Protein AF-A0A453ACS2-F1 (afdb_monomer_lite)

Radius of gyration: 28.39 Å; chains: 1; bounding box: 99×60×45 Å

Sequence (142 aa):
VDAKADKEDTKGLVKGKKRKNQLGVEEKERRSSESLLMSQFPVTLKKQLVDDWEFVTQLGKLVKLPRSPTVDGILTKYLEYRVKKDNKISDSCAEVTKGLRCYFDKALPAMLLYKKEQKQYKEEIKGDVSPSTVYGAEHLLR

Secondary structure (DSSP, 8-state):
---------------------SHHHHHHHHHHHHHHHHHHS-HHHHHHHHHHHIIIIIT--PPPSS-SS-HHHHHHHHHHHHHHHHSS--HHHHHHHHHHHHHHHHHIIIIIS-TTHHHHHHHH--SS--GGGT--HHHHT-

Structure (mmCIF, N/CA/C/O backbone):
data_AF-A0A453ACS2-F1
#
_entry.id   AF-A0A453ACS2-F1
#
loop_
_atom_site.group_PDB
_atom_site.id
_atom_site.type_symbol
_atom_site.label_atom_id
_atom_site.label_alt_id
_atom_site.label_comp_id
_atom_site.label_asym_id
_atom_site.label_entity_id
_atom_site.label_seq_id
_atom_site.pdbx_PDB_ins_code
_atom_site.Cartn_x
_atom_site.Cartn_y
_atom_site.Cartn_z
_atom_site.occupancy
_atom_site.B_iso_or_equiv
_atom_site.auth_seq_id
_atom_site.auth_comp_id
_atom_site.auth_asym_id
_atom_site.auth_atom_id
_atom_site.pdbx_PDB_model_num
ATOM 1 N N . VAL A 1 1 ? -82.094 -34.825 -23.923 1.00 38.97 1 VAL A N 1
ATOM 2 C CA . VAL A 1 1 ? -81.529 -35.452 -25.131 1.00 38.97 1 VAL A CA 1
ATOM 3 C C . VAL A 1 1 ? -80.078 -35.037 -25.252 1.00 38.97 1 VAL A C 1
ATOM 5 O O . VAL A 1 1 ? -79.806 -33.851 -25.229 1.00 38.97 1 VAL A O 1
ATOM 8 N N . ASP A 1 2 ? -79.076 -35.887 -25.325 1.00 32.66 2 ASP A N 1
ATOM 9 C CA . ASP A 1 2 ? -78.818 -37.178 -24.698 1.00 32.66 2 ASP A CA 1
ATOM 10 C C . ASP A 1 2 ? -77.285 -37.279 -24.647 1.00 32.66 2 ASP A C 1
ATOM 12 O O . ASP A 1 2 ? -76.591 -36.715 -25.494 1.00 32.66 2 ASP A O 1
ATOM 16 N N . ALA A 1 3 ? -76.766 -37.938 -23.619 1.00 39.19 3 ALA A N 1
ATOM 17 C CA . ALA A 1 3 ? -75.344 -38.119 -23.360 1.00 39.19 3 ALA A CA 1
ATOM 18 C C . ALA A 1 3 ? -74.845 -39.483 -23.880 1.00 39.19 3 ALA A C 1
ATOM 20 O O . ALA A 1 3 ? -75.551 -40.475 -23.712 1.00 39.19 3 ALA A O 1
ATOM 21 N N . LYS A 1 4 ? -73.617 -39.542 -24.432 1.00 38.00 4 LYS A N 1
ATOM 22 C CA . LYS A 1 4 ? -72.656 -40.689 -24.463 1.00 38.00 4 LYS A CA 1
ATOM 23 C C . LYS A 1 4 ? -71.419 -40.285 -25.302 1.00 38.00 4 LYS A C 1
ATOM 25 O O . LYS A 1 4 ? -71.613 -39.755 -26.388 1.00 38.00 4 LYS A O 1
ATOM 30 N N . ALA A 1 5 ? -70.182 -40.259 -24.775 1.00 41.19 5 ALA A N 1
ATOM 31 C CA . ALA A 1 5 ? -69.229 -41.369 -24.493 1.00 41.19 5 ALA A CA 1
ATOM 32 C C . ALA A 1 5 ? -68.690 -42.020 -25.800 1.00 41.19 5 ALA A C 1
ATOM 34 O O . ALA A 1 5 ? -69.493 -42.261 -26.689 1.00 41.19 5 ALA A O 1
ATOM 35 N N . ASP A 1 6 ? -67.408 -42.356 -26.030 1.00 39.53 6 ASP A N 1
ATOM 36 C CA . ASP A 1 6 ? -66.292 -42.724 -25.139 1.00 39.53 6 ASP A CA 1
ATOM 37 C C . ASP A 1 6 ? -64.949 -42.852 -25.941 1.00 39.53 6 ASP A C 1
ATOM 39 O O . ASP A 1 6 ? -64.994 -43.249 -27.101 1.00 39.53 6 ASP A O 1
ATOM 43 N N . LYS A 1 7 ? -63.806 -42.574 -25.270 1.00 42.25 7 LYS A N 1
ATOM 44 C CA . LYS A 1 7 ? -62.424 -43.161 -25.317 1.00 42.25 7 LYS A CA 1
ATOM 45 C C . LYS A 1 7 ? -61.556 -43.278 -26.596 1.00 42.25 7 LYS A C 1
ATOM 47 O O . LYS A 1 7 ? -61.970 -43.856 -27.587 1.00 42.25 7 LYS A O 1
ATOM 52 N N . GLU A 1 8 ? -60.273 -42.864 -26.502 1.00 32.06 8 GLU A N 1
ATOM 53 C CA . GLU A 1 8 ? -59.085 -43.677 -26.078 1.00 32.06 8 GLU A CA 1
ATOM 54 C C . GLU A 1 8 ? -57.791 -42.799 -26.125 1.00 32.06 8 GLU A C 1
ATOM 56 O O . GLU A 1 8 ? -57.507 -42.166 -27.135 1.00 32.06 8 GLU A O 1
ATOM 61 N N . ASP A 1 9 ? -57.197 -42.390 -24.994 1.00 36.06 9 ASP A N 1
ATOM 62 C CA . ASP A 1 9 ? -56.011 -42.931 -24.281 1.00 36.06 9 ASP A CA 1
ATOM 63 C C . ASP A 1 9 ? -54.679 -43.054 -25.066 1.00 36.06 9 ASP A C 1
ATOM 65 O O . ASP A 1 9 ? -54.509 -43.894 -25.940 1.00 36.06 9 ASP A O 1
ATOM 69 N N . THR A 1 10 ? -53.659 -42.285 -24.656 1.00 33.34 10 THR A N 1
ATOM 70 C CA . THR A 1 10 ? -52.275 -42.788 -24.507 1.00 33.34 10 THR A CA 1
ATOM 71 C C . THR A 1 10 ? -51.433 -41.845 -23.639 1.00 33.34 10 THR A C 1
ATOM 73 O O . THR A 1 10 ? -51.127 -40.705 -23.988 1.00 33.34 10 THR A O 1
ATOM 76 N N . LYS A 1 11 ? -51.047 -42.348 -22.463 1.00 38.84 11 LYS A N 1
ATOM 77 C CA . LYS A 1 11 ? -50.098 -41.740 -21.522 1.00 38.84 11 LYS A CA 1
ATOM 78 C C . LYS A 1 11 ? -48.660 -41.862 -22.044 1.00 38.84 11 LYS A C 1
ATOM 80 O O . LYS A 1 11 ? -48.247 -42.941 -22.452 1.00 38.84 11 LYS A O 1
ATOM 85 N N . GLY A 1 12 ? -47.865 -40.800 -21.896 1.00 29.89 12 GLY A N 1
ATOM 86 C CA . GLY A 1 12 ? -46.422 -40.798 -22.166 1.00 29.89 12 GLY A CA 1
ATOM 87 C C . GLY A 1 12 ? -45.660 -39.838 -21.249 1.00 29.89 12 GLY A C 1
ATOM 88 O O . GLY A 1 12 ? -45.402 -38.691 -21.590 1.00 29.89 12 GLY A O 1
ATOM 89 N N . LEU A 1 13 ? -45.324 -40.324 -20.056 1.00 42.31 13 LEU A N 1
ATOM 90 C CA . LEU A 1 13 ? -44.491 -39.712 -19.019 1.00 42.31 13 LEU A CA 1
ATOM 91 C C . LEU A 1 13 ? -43.070 -39.375 -19.522 1.00 42.31 13 LEU A C 1
ATOM 93 O O . LEU A 1 13 ? -42.305 -40.300 -19.779 1.00 42.31 13 LEU A O 1
ATOM 97 N N . VAL A 1 14 ? -42.646 -38.099 -19.533 1.00 37.62 14 VAL A N 1
ATOM 98 C CA . VAL A 1 14 ? -41.207 -37.741 -19.585 1.00 37.62 14 VAL A CA 1
ATOM 99 C C . VAL A 1 14 ? -40.861 -36.544 -18.681 1.00 37.62 14 VAL A C 1
ATOM 101 O O . VAL A 1 14 ? -40.840 -35.386 -19.078 1.00 37.62 14 VAL A O 1
ATOM 104 N N . LYS A 1 15 ? -40.548 -36.894 -17.429 1.00 37.44 15 LYS A N 1
ATOM 105 C CA . LYS A 1 15 ? -39.322 -36.537 -16.688 1.00 37.44 15 LYS A CA 1
ATOM 106 C C . LYS A 1 15 ? -38.881 -35.059 -16.703 1.00 37.44 15 LYS A C 1
ATOM 108 O O . LYS A 1 15 ? -38.168 -34.596 -17.591 1.00 37.44 15 LYS A O 1
ATOM 113 N N . GLY A 1 16 ? -39.195 -34.371 -15.602 1.00 41.59 16 GLY A N 1
ATOM 114 C CA . GLY A 1 16 ? -38.686 -33.044 -15.257 1.00 41.59 16 GLY A CA 1
ATOM 115 C C . GLY A 1 16 ? -37.162 -32.938 -15.377 1.00 41.59 16 GLY A C 1
ATOM 116 O O . GLY A 1 16 ? -36.399 -33.628 -14.694 1.00 41.59 16 GLY A O 1
ATOM 117 N N . LYS A 1 17 ? -36.718 -32.037 -16.255 1.00 44.22 17 LYS A N 1
ATOM 118 C CA . LYS A 1 17 ? -35.307 -31.734 -16.503 1.00 44.22 17 LYS A CA 1
ATOM 119 C C . LYS A 1 17 ? -34.805 -30.788 -15.408 1.00 44.22 17 LYS A C 1
ATOM 121 O O . LYS A 1 17 ? -34.858 -29.566 -15.513 1.00 44.22 17 LYS A O 1
ATOM 126 N N . LYS A 1 18 ? -34.362 -31.405 -14.314 1.00 44.34 18 LYS A N 1
ATOM 127 C CA . LYS A 1 18 ? -33.676 -30.810 -13.162 1.00 44.34 18 LYS A CA 1
ATOM 128 C C . LYS A 1 18 ? -32.474 -29.981 -13.644 1.00 44.34 18 LYS A C 1
ATOM 130 O O . LYS A 1 18 ? -31.427 -30.538 -13.961 1.00 44.34 18 LYS A O 1
ATOM 135 N N . ARG A 1 19 ? -32.615 -28.651 -13.698 1.00 54.72 19 ARG A N 1
ATOM 136 C CA . ARG A 1 19 ? -31.487 -27.713 -13.820 1.00 54.72 19 ARG A CA 1
ATOM 137 C C . ARG A 1 19 ? -30.706 -27.760 -12.503 1.00 54.72 19 ARG A C 1
ATOM 139 O O . ARG A 1 19 ? -31.076 -27.097 -11.541 1.00 54.72 19 ARG A O 1
ATOM 146 N N . LYS A 1 20 ? -29.673 -28.601 -12.424 1.00 53.81 20 LYS A N 1
ATOM 147 C CA . LYS A 1 20 ? -28.727 -28.624 -11.299 1.00 53.8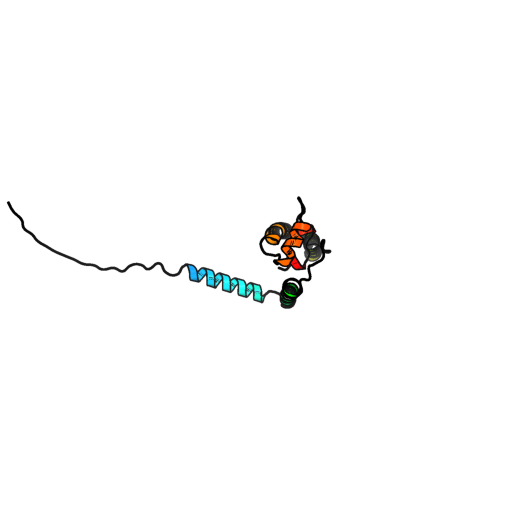1 20 LYS A CA 1
ATOM 148 C C . LYS A 1 20 ? -27.303 -28.623 -11.853 1.00 53.81 20 LYS A C 1
ATOM 150 O O . LYS A 1 20 ? -27.006 -29.409 -12.743 1.00 53.81 20 LYS A O 1
ATOM 155 N N . ASN A 1 21 ? -26.473 -27.755 -11.274 1.00 47.25 21 ASN A N 1
ATOM 156 C CA . ASN A 1 21 ? -25.020 -27.617 -11.441 1.00 47.25 21 ASN A CA 1
ATOM 157 C C . ASN A 1 21 ? -24.495 -26.845 -12.666 1.00 47.25 21 ASN A C 1
ATOM 159 O O . ASN A 1 21 ? -23.794 -27.408 -13.495 1.00 47.25 21 ASN A O 1
ATOM 163 N N . GLN A 1 22 ? -24.704 -25.524 -12.700 1.00 50.44 22 GLN A N 1
ATOM 164 C CA . GLN A 1 22 ? -23.722 -24.612 -13.326 1.00 50.44 22 GLN A CA 1
ATOM 165 C C . GLN A 1 22 ? -22.876 -23.842 -12.290 1.00 50.44 22 GLN A C 1
ATOM 167 O O . GLN A 1 22 ? -21.741 -23.491 -12.576 1.00 50.44 22 GLN A O 1
ATOM 172 N N . LEU A 1 23 ? -23.350 -23.699 -11.045 1.00 49.69 23 LEU A N 1
ATOM 173 C CA . LEU A 1 23 ? -22.639 -22.971 -9.978 1.00 49.69 23 LEU A CA 1
ATOM 174 C C . LEU A 1 23 ? -21.353 -23.661 -9.472 1.00 49.69 23 LEU A C 1
ATOM 176 O O . LEU A 1 23 ? -20.480 -23.004 -8.925 1.00 49.69 23 LEU A O 1
ATOM 180 N N . GLY A 1 24 ? -21.221 -24.981 -9.642 1.00 45.34 24 GLY A N 1
ATOM 181 C CA . GLY A 1 24 ? -20.100 -25.748 -9.073 1.00 45.34 24 GLY A CA 1
ATOM 182 C C . GLY A 1 24 ? -18.836 -25.809 -9.938 1.00 45.34 24 GLY A C 1
ATOM 183 O O . GLY A 1 24 ? -17.794 -26.233 -9.444 1.00 45.34 24 GLY A O 1
ATOM 184 N N . VAL A 1 25 ? -18.916 -25.431 -11.218 1.00 50.88 25 VAL A N 1
ATOM 185 C CA . VAL A 1 25 ? -17.761 -25.464 -12.136 1.00 50.88 25 VAL A CA 1
ATOM 186 C C . VAL A 1 25 ? -16.939 -24.183 -11.990 1.00 50.88 25 VAL A C 1
ATOM 188 O O . VAL A 1 25 ? -15.731 -24.266 -11.783 1.00 50.88 25 VAL A O 1
ATOM 191 N N . GLU A 1 26 ? -17.599 -23.021 -11.956 1.00 51.56 26 GLU A N 1
ATOM 192 C CA . GLU A 1 26 ? -16.931 -21.727 -11.768 1.00 51.56 26 GLU A CA 1
ATOM 193 C C . GLU A 1 26 ? -16.227 -21.620 -10.409 1.00 51.56 26 GLU A C 1
ATOM 195 O O . GLU A 1 26 ? -15.118 -21.102 -10.321 1.00 51.56 26 GLU A O 1
ATOM 200 N N . GLU A 1 27 ? -16.831 -22.139 -9.337 1.00 53.97 27 GLU A N 1
ATOM 201 C CA . GLU A 1 27 ? -16.238 -22.073 -7.997 1.00 53.97 27 GLU A CA 1
ATOM 202 C C . GLU A 1 27 ? -14.966 -22.931 -7.888 1.00 53.97 27 GLU A C 1
ATOM 204 O O . GLU A 1 27 ? -14.006 -22.553 -7.219 1.00 53.97 27 GLU A O 1
ATOM 209 N N . LYS A 1 28 ? -14.932 -24.079 -8.577 1.00 52.41 28 LYS A N 1
ATOM 210 C CA . LYS A 1 28 ? -13.790 -25.002 -8.563 1.00 52.41 28 LYS A CA 1
ATOM 211 C C . LYS A 1 28 ? -12.627 -24.482 -9.411 1.00 52.41 28 LYS A C 1
ATOM 213 O O . LYS A 1 28 ? -11.475 -24.640 -9.015 1.00 52.41 28 LYS A O 1
ATOM 218 N N . GLU A 1 29 ? -12.924 -23.838 -10.537 1.00 57.09 29 GLU A N 1
ATOM 219 C CA . GLU A 1 29 ? -11.926 -23.201 -11.402 1.00 57.09 29 GLU A CA 1
ATOM 220 C C . GLU A 1 29 ? -11.324 -21.950 -10.749 1.00 57.09 29 GLU A C 1
ATOM 222 O O . GL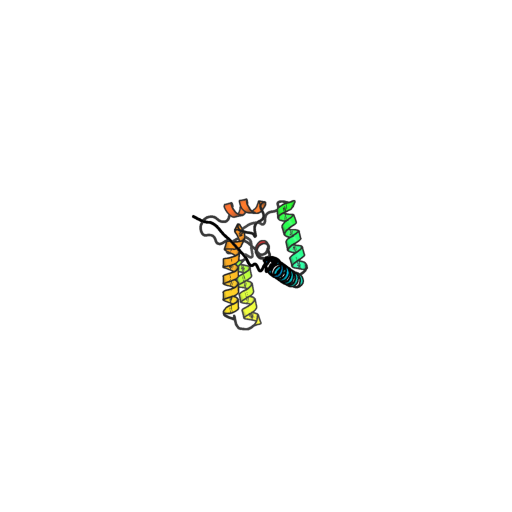U A 1 29 ? -10.101 -21.833 -10.688 1.00 57.09 29 GLU A O 1
ATOM 227 N N . ARG A 1 30 ? -12.154 -21.089 -10.135 1.00 55.75 30 ARG A N 1
ATOM 228 C CA . ARG A 1 30 ? -11.688 -19.943 -9.332 1.00 55.75 30 ARG A CA 1
ATOM 229 C C . ARG A 1 30 ? -10.758 -20.396 -8.212 1.00 55.75 30 ARG A C 1
ATOM 231 O O . ARG A 1 30 ? -9.623 -19.933 -8.142 1.00 55.75 30 ARG A O 1
ATOM 238 N N . ARG A 1 31 ? -11.176 -21.398 -7.431 1.00 54.25 31 ARG A N 1
ATOM 239 C CA . ARG A 1 31 ? -10.370 -21.960 -6.337 1.00 54.25 31 ARG A CA 1
ATOM 240 C C . ARG A 1 31 ? -9.053 -22.577 -6.836 1.00 54.25 31 ARG A C 1
ATOM 242 O O . ARG A 1 31 ? -8.030 -22.477 -6.163 1.00 54.25 31 ARG A O 1
ATOM 249 N N . SER A 1 32 ? -9.055 -23.184 -8.028 1.00 60.03 32 SER A N 1
ATOM 250 C CA . SER A 1 32 ? -7.844 -23.717 -8.669 1.00 60.03 32 SER A CA 1
ATOM 251 C C . SER A 1 32 ? -6.897 -22.603 -9.127 1.00 60.03 32 SER A C 1
ATOM 253 O O . SER A 1 32 ? -5.691 -22.702 -8.908 1.00 60.03 32 SER A O 1
ATOM 255 N N . SER A 1 33 ? -7.420 -21.532 -9.729 1.00 59.66 33 SER A N 1
ATOM 256 C CA . SER A 1 33 ? -6.613 -20.380 -10.147 1.00 59.66 33 SER A CA 1
ATOM 257 C C . SER A 1 33 ? -6.032 -19.609 -8.957 1.00 59.66 33 SER A C 1
ATOM 259 O O . SER A 1 33 ? -4.845 -19.291 -8.963 1.00 59.66 33 SER A O 1
ATOM 261 N N . GLU A 1 34 ? -6.808 -19.412 -7.887 1.00 62.44 34 GLU A N 1
ATOM 262 C CA . GLU A 1 34 ? -6.335 -18.799 -6.639 1.00 62.44 34 GLU A CA 1
ATOM 263 C C . GLU A 1 34 ? -5.218 -19.628 -5.995 1.00 62.44 34 GLU A 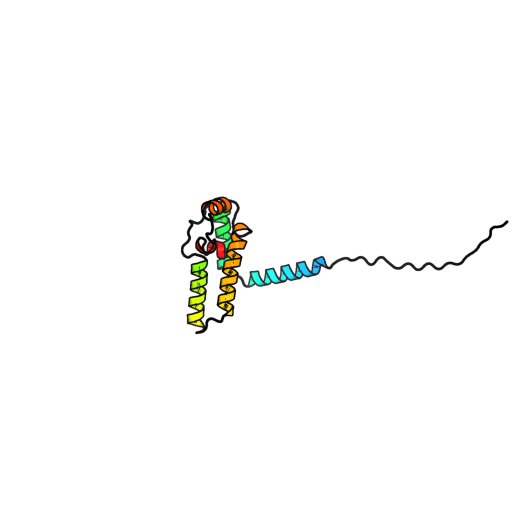C 1
ATOM 265 O O . GLU A 1 34 ? -4.194 -19.080 -5.586 1.00 62.44 34 GLU A O 1
ATOM 270 N N . SER A 1 35 ? -5.363 -20.958 -5.971 1.00 61.03 35 SER A N 1
ATOM 271 C CA . SER A 1 35 ? -4.324 -21.855 -5.457 1.00 61.03 35 SER A CA 1
ATOM 272 C C . SER A 1 35 ? -3.017 -21.745 -6.248 1.00 61.03 35 SER A C 1
ATOM 274 O O . SER A 1 35 ? -1.947 -21.771 -5.644 1.00 61.03 35 SER A O 1
ATOM 276 N N . LEU A 1 36 ? -3.075 -21.611 -7.578 1.00 66.44 36 LEU A N 1
ATOM 277 C CA . LEU A 1 36 ? -1.877 -21.476 -8.416 1.00 66.44 36 LEU A CA 1
ATOM 278 C C . LEU A 1 36 ? -1.169 -20.133 -8.201 1.00 66.44 36 LEU A C 1
ATOM 280 O O . LEU A 1 36 ? 0.060 -20.099 -8.106 1.00 66.44 36 LEU A O 1
ATOM 284 N N . LEU A 1 37 ? -1.930 -19.043 -8.072 1.00 67.44 37 LEU A N 1
ATOM 285 C CA . LEU A 1 37 ? -1.385 -17.717 -7.763 1.00 67.44 37 LEU A CA 1
ATOM 286 C C . LEU A 1 37 ? -0.715 -17.706 -6.384 1.00 67.44 37 LEU A C 1
ATOM 288 O O . LEU A 1 37 ? 0.395 -17.195 -6.227 1.00 67.44 37 LEU A O 1
ATOM 292 N N . MET A 1 38 ? -1.340 -18.349 -5.396 1.00 66.00 38 MET A N 1
ATOM 293 C CA . MET A 1 38 ? -0.766 -18.491 -4.061 1.00 66.00 38 MET A CA 1
ATOM 294 C C . MET A 1 38 ? 0.505 -19.339 -4.048 1.00 66.00 38 MET A C 1
ATOM 296 O O . MET A 1 38 ? 1.415 -19.032 -3.279 1.00 66.00 38 MET A O 1
ATOM 300 N N . SER A 1 39 ? 0.621 -20.375 -4.880 1.00 67.69 39 SER A N 1
ATOM 301 C CA . SER A 1 39 ? 1.850 -21.176 -4.977 1.00 67.69 39 SER A CA 1
ATOM 302 C C . SER A 1 39 ? 3.036 -20.395 -5.550 1.00 67.69 39 SER A C 1
ATOM 304 O O . SER A 1 39 ? 4.167 -20.648 -5.147 1.00 67.69 39 SER A O 1
ATOM 306 N N . GLN A 1 40 ? 2.794 -19.428 -6.441 1.00 80.38 40 GLN A N 1
ATOM 307 C CA . GLN A 1 40 ? 3.845 -18.562 -6.998 1.00 80.38 40 GLN A CA 1
ATOM 308 C C . GLN A 1 40 ? 4.245 -17.416 -6.061 1.00 80.38 40 GLN A C 1
ATOM 310 O O . GLN A 1 40 ? 5.281 -16.782 -6.258 1.00 80.38 40 GLN A O 1
ATOM 315 N N . PHE A 1 41 ? 3.438 -17.139 -5.037 1.00 83.31 41 PHE A N 1
ATOM 316 C CA . PHE A 1 41 ? 3.679 -16.014 -4.149 1.00 83.31 41 PHE A CA 1
ATOM 317 C C . PHE A 1 41 ? 4.854 -16.295 -3.191 1.00 83.31 41 PHE A C 1
ATOM 319 O O . PHE A 1 41 ? 4.816 -17.295 -2.460 1.00 83.31 41 PHE A O 1
ATOM 326 N N . PRO A 1 42 ? 5.881 -15.422 -3.139 1.00 90.25 42 PRO A N 1
ATOM 327 C CA . PRO A 1 42 ? 7.057 -15.629 -2.301 1.00 90.25 42 PRO A CA 1
ATOM 328 C C . PRO A 1 42 ? 6.703 -15.856 -0.828 1.00 90.25 42 PRO A C 1
ATOM 330 O O . PRO A 1 42 ? 5.975 -15.075 -0.214 1.00 90.25 42 PRO A O 1
ATOM 333 N N . VAL A 1 43 ? 7.271 -16.904 -0.226 1.00 88.75 43 VAL A N 1
ATOM 334 C CA . VAL A 1 43 ? 7.015 -17.268 1.182 1.00 88.75 43 VAL A CA 1
ATOM 335 C C . VAL A 1 43 ? 7.380 -16.152 2.165 1.00 88.75 43 VAL A C 1
ATOM 337 O O . VAL A 1 43 ? 6.712 -15.981 3.182 1.00 88.75 43 VAL A O 1
ATOM 340 N N . THR A 1 44 ? 8.396 -15.350 1.841 1.00 90.62 44 THR A N 1
ATOM 341 C CA . THR A 1 44 ? 8.819 -14.193 2.639 1.00 90.62 44 THR A CA 1
ATOM 342 C C . THR A 1 44 ? 7.739 -13.117 2.704 1.00 90.62 44 THR A C 1
ATOM 344 O O . THR A 1 44 ? 7.506 -12.551 3.769 1.00 90.62 44 THR A O 1
ATOM 347 N N . LEU A 1 45 ? 7.030 -12.881 1.598 1.00 90.81 45 LEU A N 1
ATOM 348 C CA . LEU A 1 45 ? 5.930 -11.922 1.540 1.00 90.81 45 LEU A CA 1
ATOM 349 C C . LEU A 1 45 ? 4.681 -12.450 2.253 1.00 90.81 45 LEU A C 1
ATOM 351 O O . LEU A 1 45 ? 3.990 -11.679 2.910 1.00 90.81 45 LEU A O 1
ATOM 355 N N . LYS A 1 46 ? 4.420 -13.766 2.211 1.00 90.44 46 LYS A N 1
ATOM 356 C CA . LYS A 1 46 ? 3.335 -14.361 3.018 1.00 90.44 46 LYS A CA 1
ATOM 357 C C . LYS A 1 46 ? 3.577 -14.146 4.502 1.00 90.44 46 LYS A C 1
ATOM 359 O O . LYS A 1 46 ? 2.663 -13.768 5.221 1.00 90.44 46 LYS A O 1
ATOM 364 N N . LYS A 1 47 ? 4.817 -14.367 4.947 1.00 92.44 47 LYS A N 1
ATOM 365 C CA . LYS A 1 47 ? 5.197 -14.121 6.337 1.00 92.44 47 LYS A CA 1
ATOM 366 C C . LYS A 1 47 ? 4.972 -12.655 6.714 1.00 92.44 47 LYS A C 1
ATOM 368 O O . LYS A 1 47 ? 4.371 -12.398 7.744 1.00 92.44 47 LYS A O 1
ATOM 373 N N . GLN A 1 48 ? 5.365 -11.714 5.853 1.00 93.62 48 GLN A N 1
ATOM 374 C CA . GLN A 1 48 ? 5.108 -10.289 6.081 1.00 93.62 48 GLN A CA 1
ATOM 375 C C . GLN A 1 48 ? 3.616 -9.958 6.224 1.00 93.62 48 GLN A C 1
ATOM 377 O O . GLN A 1 48 ? 3.274 -9.180 7.104 1.00 93.62 48 GLN A O 1
ATOM 382 N N . LEU A 1 49 ? 2.732 -10.571 5.429 1.00 92.88 49 LEU A N 1
ATOM 383 C CA . LEU A 1 49 ? 1.280 -10.385 5.570 1.00 92.88 49 LEU A CA 1
ATOM 384 C C . LEU A 1 49 ? 0.740 -10.922 6.904 1.00 92.88 49 LEU A C 1
ATOM 386 O O . LEU A 1 49 ? -0.119 -10.293 7.518 1.00 92.88 49 LEU A O 1
ATOM 390 N N . VAL A 1 50 ? 1.246 -12.072 7.360 1.00 92.75 50 VAL A N 1
ATOM 391 C CA . VAL A 1 50 ? 0.873 -12.649 8.663 1.00 92.75 50 VAL A CA 1
ATOM 392 C C . VAL A 1 50 ? 1.352 -11.755 9.808 1.00 92.75 50 VAL A C 1
ATOM 394 O O . VAL A 1 50 ? 0.566 -11.439 10.700 1.00 92.75 50 VAL A O 1
ATOM 397 N N . ASP A 1 51 ? 2.609 -11.311 9.751 1.00 93.31 51 ASP A N 1
ATOM 398 C CA . ASP A 1 51 ? 3.202 -10.420 10.750 1.00 93.31 51 ASP A CA 1
ATOM 399 C C . ASP A 1 51 ? 2.425 -9.087 10.812 1.00 93.31 51 ASP A C 1
ATOM 401 O O . ASP A 1 51 ? 2.045 -8.627 11.887 1.00 93.31 51 ASP A O 1
ATOM 405 N N . ASP A 1 52 ? 2.131 -8.476 9.661 1.00 93.31 52 ASP A N 1
ATOM 406 C CA . ASP A 1 52 ? 1.362 -7.230 9.559 1.00 93.31 52 ASP A CA 1
ATOM 407 C C . ASP A 1 52 ? -0.059 -7.372 10.131 1.00 93.31 52 ASP A C 1
ATOM 409 O O . ASP A 1 52 ? -0.502 -6.530 10.921 1.00 93.31 52 ASP A O 1
ATOM 413 N N . TRP A 1 53 ? -0.751 -8.474 9.821 1.00 92.00 53 TRP A N 1
ATOM 414 C CA . TRP A 1 53 ? -2.056 -8.769 10.412 1.00 92.00 53 TRP A CA 1
ATOM 415 C C . TRP A 1 53 ? -1.989 -8.842 11.943 1.00 92.00 53 TRP A C 1
ATOM 417 O O . TRP A 1 53 ? -2.855 -8.276 12.618 1.00 92.00 53 TRP A O 1
ATOM 427 N N . GLU A 1 54 ? -0.966 -9.491 12.504 1.00 93.88 54 GLU A N 1
ATOM 428 C CA . GLU A 1 54 ? -0.763 -9.578 13.952 1.00 93.88 54 GLU A CA 1
ATOM 429 C C . GLU A 1 54 ? -0.462 -8.198 14.560 1.00 93.88 54 GLU A C 1
ATOM 431 O O . GLU A 1 54 ? -1.080 -7.803 15.557 1.00 93.88 54 GLU A O 1
ATOM 436 N N . PHE A 1 55 ? 0.416 -7.409 13.935 1.00 92.88 55 PHE A N 1
ATOM 437 C CA . PHE A 1 55 ? 0.757 -6.071 14.414 1.00 92.88 55 PHE A CA 1
ATOM 438 C C . PHE A 1 55 ? -0.455 -5.143 14.460 1.00 92.88 55 PHE A C 1
ATOM 440 O O . PHE A 1 55 ? -0.680 -4.480 15.479 1.00 92.88 55 PHE A O 1
ATOM 447 N N . VAL A 1 56 ? -1.268 -5.122 13.406 1.00 92.25 56 VAL A N 1
ATOM 448 C CA . VAL A 1 56 ? -2.428 -4.232 13.350 1.00 92.25 56 VAL A CA 1
ATOM 449 C C . VAL A 1 56 ? -3.584 -4.788 14.178 1.00 92.25 56 VAL A C 1
ATOM 451 O O . VAL A 1 56 ? -4.132 -4.086 15.031 1.00 92.25 56 VAL A O 1
ATOM 454 N N . THR A 1 57 ? -3.960 -6.052 13.975 1.00 89.69 57 THR A N 1
ATOM 455 C CA . THR A 1 57 ? -5.182 -6.622 14.560 1.00 89.69 57 THR A CA 1
ATOM 456 C C . THR A 1 57 ? -4.997 -7.012 16.019 1.00 89.69 57 THR A C 1
ATOM 458 O O . THR A 1 57 ? -5.841 -6.638 16.836 1.00 89.69 57 THR A O 1
ATOM 461 N N . GLN A 1 58 ? -3.900 -7.682 16.379 1.00 90.38 58 GLN A N 1
ATOM 462 C CA . GLN A 1 58 ? -3.671 -8.132 17.757 1.00 90.38 58 GLN A CA 1
ATOM 463 C C . GLN A 1 58 ? -3.039 -7.020 18.592 1.00 90.38 58 GLN A C 1
ATOM 465 O O . GLN A 1 58 ? -3.604 -6.595 19.598 1.00 90.38 58 GLN A O 1
ATOM 470 N N . LEU A 1 59 ? -1.912 -6.473 18.131 1.00 89.81 59 LEU A N 1
ATOM 471 C CA . LEU A 1 59 ? -1.127 -5.511 18.909 1.00 89.81 59 LEU A CA 1
ATOM 472 C C . LEU A 1 59 ? -1.631 -4.065 18.789 1.00 89.81 59 LEU A C 1
ATOM 474 O O . LEU A 1 59 ? -1.235 -3.216 19.584 1.00 89.81 59 LEU A O 1
ATOM 478 N N . GLY A 1 60 ? -2.504 -3.767 17.819 1.00 87.56 60 GLY A N 1
ATOM 479 C CA . GLY A 1 60 ? -3.020 -2.411 17.606 1.00 87.56 60 GLY A CA 1
ATOM 480 C C . GLY A 1 60 ? -1.954 -1.405 17.172 1.00 87.56 60 GLY A C 1
ATOM 481 O O . GLY A 1 60 ? -2.154 -0.203 17.334 1.00 87.56 60 GLY A O 1
ATOM 482 N N . LYS A 1 61 ? -0.819 -1.878 16.648 1.00 89.81 61 LYS A N 1
ATOM 483 C CA . LYS A 1 61 ? 0.253 -1.026 16.142 1.00 89.81 61 LYS A CA 1
ATOM 484 C C . LYS A 1 61 ? -0.122 -0.552 14.748 1.00 89.81 61 LYS A C 1
ATOM 486 O O . LYS A 1 61 ? -0.167 -1.339 13.810 1.00 89.81 61 LYS A O 1
ATOM 491 N N . LEU A 1 62 ? -0.401 0.739 14.636 1.00 90.25 62 LEU A N 1
ATOM 492 C CA . LEU A 1 62 ? -0.714 1.384 13.370 1.00 90.25 62 LEU A CA 1
ATOM 493 C C . LEU A 1 62 ? 0.560 1.922 12.715 1.00 90.25 62 LEU A C 1
ATOM 495 O O . LEU A 1 62 ? 1.467 2.416 13.393 1.00 90.25 62 LEU A O 1
ATOM 499 N N . VAL A 1 63 ? 0.619 1.834 11.389 1.00 90.19 63 VAL A N 1
ATOM 500 C CA . VAL A 1 63 ? 1.716 2.395 10.596 1.00 90.19 63 VAL A CA 1
ATOM 501 C C . VAL A 1 63 ? 1.674 3.922 10.686 1.00 90.19 63 VAL A C 1
ATOM 503 O O . VAL A 1 63 ? 0.606 4.524 10.630 1.00 90.19 63 VAL A O 1
ATOM 506 N N . LYS A 1 64 ? 2.833 4.576 10.817 1.00 89.56 64 LYS A N 1
ATOM 507 C CA . LYS A 1 64 ? 2.910 6.045 10.803 1.00 89.56 64 LYS A CA 1
ATOM 508 C C . LYS A 1 64 ? 2.715 6.563 9.376 1.00 89.56 64 LYS A C 1
ATOM 510 O O . LYS A 1 64 ? 3.462 6.157 8.484 1.00 89.56 64 LYS A O 1
ATOM 515 N N . LEU A 1 65 ? 1.753 7.463 9.196 1.00 89.69 65 LEU A N 1
ATOM 516 C CA . LEU A 1 65 ? 1.489 8.160 7.938 1.00 89.69 65 LEU A CA 1
ATOM 517 C C . LEU A 1 65 ? 1.945 9.630 8.045 1.00 89.69 65 LEU A C 1
ATOM 519 O O . LEU A 1 65 ? 1.935 10.167 9.157 1.00 89.69 65 LEU A O 1
ATOM 523 N N . PRO A 1 66 ? 2.377 10.259 6.935 1.00 89.69 66 PRO A N 1
ATOM 524 C CA . PRO A 1 66 ? 2.630 9.654 5.623 1.00 89.69 66 PRO A CA 1
ATOM 525 C C . PRO A 1 66 ? 3.858 8.727 5.639 1.00 89.69 66 PRO A C 1
ATOM 527 O O . PRO A 1 66 ? 4.839 8.960 6.353 1.00 89.69 66 PRO A O 1
ATOM 530 N N . ARG A 1 67 ? 3.807 7.640 4.864 1.00 92.00 67 ARG A N 1
ATOM 531 C CA . ARG A 1 67 ? 4.874 6.635 4.819 1.00 92.00 67 ARG A CA 1
ATOM 532 C C . ARG A 1 67 ? 5.917 6.985 3.763 1.00 92.00 67 ARG A C 1
ATOM 534 O O . ARG A 1 67 ? 5.586 7.437 2.677 1.00 92.00 67 ARG A O 1
ATOM 541 N N . SER A 1 68 ? 7.188 6.731 4.070 1.00 89.44 68 SER A N 1
ATOM 542 C CA . SER A 1 68 ? 8.283 6.828 3.104 1.00 89.44 68 SER A CA 1
ATOM 543 C C . SER A 1 68 ? 8.996 5.476 2.995 1.00 89.44 68 SER A C 1
ATOM 545 O O . SER A 1 68 ? 9.453 4.968 4.027 1.00 89.44 68 SER A O 1
ATOM 547 N N . PRO A 1 69 ? 9.100 4.880 1.791 1.00 92.44 69 PRO A N 1
ATOM 548 C CA . PRO A 1 69 ? 8.522 5.335 0.518 1.00 92.44 69 PRO A CA 1
ATOM 549 C C . PRO A 1 69 ? 6.992 5.141 0.445 1.00 92.44 69 PRO A C 1
ATOM 551 O O . PRO A 1 69 ? 6.446 4.233 1.071 1.00 92.44 69 PRO A O 1
ATOM 554 N N . THR A 1 70 ? 6.322 5.980 -0.349 1.00 95.88 70 THR A N 1
ATOM 555 C CA . THR A 1 70 ? 4.878 5.889 -0.639 1.00 95.88 70 THR A CA 1
ATOM 556 C C . THR A 1 70 ? 4.599 4.869 -1.745 1.00 95.88 70 THR A C 1
ATOM 558 O O . THR A 1 70 ? 5.520 4.490 -2.473 1.00 95.88 70 THR A O 1
ATOM 561 N N . VAL A 1 71 ? 3.342 4.453 -1.935 1.00 95.25 71 VAL A N 1
ATOM 562 C CA . VAL A 1 71 ? 2.941 3.600 -3.072 1.00 95.25 71 VAL A CA 1
ATOM 563 C C . VAL A 1 71 ? 3.352 4.234 -4.398 1.00 95.25 71 VAL A C 1
ATOM 565 O O . VAL A 1 71 ? 4.005 3.580 -5.207 1.00 95.25 71 VAL A O 1
ATOM 568 N N . ASP A 1 72 ? 3.071 5.523 -4.588 1.00 94.50 72 ASP A N 1
ATOM 569 C CA . ASP A 1 72 ? 3.522 6.285 -5.758 1.00 94.50 72 ASP A CA 1
ATOM 570 C C . ASP A 1 72 ? 5.042 6.209 -5.952 1.00 94.50 72 ASP A C 1
ATOM 572 O O . ASP A 1 72 ? 5.527 5.958 -7.059 1.00 94.50 72 ASP A O 1
ATOM 576 N N . GLY A 1 73 ? 5.806 6.380 -4.870 1.00 94.88 73 GLY A N 1
ATOM 577 C CA . GLY A 1 73 ? 7.263 6.283 -4.898 1.00 94.88 73 GLY A CA 1
ATOM 578 C C . GLY A 1 73 ? 7.752 4.880 -5.261 1.00 94.88 73 GLY A C 1
ATOM 579 O O . GLY A 1 73 ? 8.701 4.734 -6.030 1.00 94.88 73 GLY A O 1
ATOM 580 N N . ILE A 1 74 ? 7.088 3.837 -4.760 1.00 95.75 74 ILE A N 1
ATOM 581 C CA . ILE A 1 74 ? 7.408 2.437 -5.064 1.00 95.75 74 ILE A CA 1
ATOM 582 C C . ILE A 1 74 ? 7.124 2.129 -6.538 1.00 95.75 74 ILE A C 1
ATOM 584 O O . ILE A 1 74 ? 7.981 1.559 -7.216 1.00 95.75 74 ILE A O 1
ATOM 588 N N . LEU A 1 75 ? 5.959 2.534 -7.052 1.00 94.00 75 LEU A N 1
ATOM 589 C CA . LEU A 1 75 ? 5.576 2.324 -8.451 1.00 94.00 75 LEU A CA 1
ATOM 590 C C . LEU A 1 75 ? 6.503 3.081 -9.408 1.00 94.00 75 LEU A C 1
ATOM 592 O O . LEU A 1 75 ? 6.959 2.513 -10.400 1.00 94.00 75 LEU A O 1
ATOM 596 N N . THR A 1 76 ? 6.858 4.323 -9.072 1.00 92.94 76 THR A N 1
ATOM 597 C CA . THR A 1 76 ? 7.818 5.126 -9.845 1.00 92.94 76 THR A CA 1
ATOM 598 C C . THR A 1 76 ? 9.190 4.457 -9.870 1.00 92.94 76 THR A C 1
ATOM 600 O O . THR A 1 76 ? 9.766 4.250 -10.937 1.00 92.94 76 THR A O 1
ATOM 603 N N . LYS A 1 77 ? 9.686 4.007 -8.710 1.00 93.38 77 LYS A N 1
ATOM 604 C CA . LYS A 1 77 ? 10.960 3.283 -8.610 1.00 93.38 77 LYS A CA 1
ATOM 605 C C . LYS A 1 77 ? 10.953 1.983 -9.418 1.00 93.38 77 LYS A C 1
ATOM 607 O O . LYS A 1 77 ? 11.971 1.617 -10.006 1.00 93.38 77 LYS A O 1
ATOM 612 N N . TYR A 1 78 ? 9.819 1.284 -9.464 1.00 91.62 78 TYR A N 1
ATOM 613 C CA . TYR A 1 78 ? 9.659 0.091 -10.291 1.00 91.62 78 TYR A CA 1
ATOM 614 C C . TYR A 1 78 ? 9.739 0.416 -11.789 1.00 91.62 78 TYR A C 1
ATOM 616 O O . TYR A 1 78 ? 10.435 -0.292 -12.521 1.00 91.62 78 TYR A O 1
ATOM 624 N N . LEU A 1 79 ? 9.101 1.502 -12.243 1.00 89.88 79 LEU A N 1
ATOM 625 C CA . LEU A 1 79 ? 9.220 1.967 -13.628 1.00 89.88 79 LEU A CA 1
ATOM 626 C C . LEU A 1 79 ? 10.665 2.321 -13.978 1.00 89.88 79 LEU A C 1
ATOM 628 O O . LEU A 1 79 ? 11.183 1.816 -14.970 1.00 89.88 79 LEU A O 1
ATOM 632 N N . GLU A 1 80 ? 11.345 3.111 -13.145 1.00 89.56 80 GLU A N 1
ATOM 633 C CA . GLU A 1 80 ? 12.755 3.471 -13.347 1.00 89.56 80 GLU A CA 1
ATOM 634 C C . GLU A 1 80 ? 13.664 2.242 -13.442 1.00 89.56 80 GLU A C 1
ATOM 636 O O . GLU A 1 80 ? 14.547 2.170 -14.300 1.00 89.56 80 GLU A O 1
ATOM 641 N N . TYR A 1 81 ? 13.444 1.258 -12.567 1.00 89.25 81 TYR A N 1
ATOM 642 C CA . TYR A 1 81 ? 14.169 -0.007 -12.599 1.00 89.25 81 TYR A CA 1
ATOM 643 C C . TYR A 1 81 ? 13.932 -0.760 -13.914 1.00 89.25 81 TYR A C 1
ATOM 645 O O . TYR A 1 81 ? 14.883 -1.268 -14.511 1.00 89.25 81 TYR A O 1
ATOM 653 N N . ARG A 1 82 ? 12.685 -0.799 -14.399 1.00 85.06 82 ARG A N 1
ATOM 654 C CA . ARG A 1 82 ? 12.339 -1.431 -15.679 1.00 85.06 82 ARG A CA 1
ATOM 655 C C . ARG A 1 82 ? 12.982 -0.730 -16.869 1.00 85.06 82 ARG A C 1
ATOM 657 O O . ARG A 1 82 ? 13.522 -1.419 -17.729 1.00 85.06 82 ARG A O 1
ATOM 664 N N . VAL A 1 83 ? 13.019 0.604 -16.880 1.00 83.88 83 VAL A N 1
ATOM 665 C CA . VAL A 1 83 ? 13.706 1.379 -17.930 1.00 83.88 83 VAL A CA 1
ATOM 666 C C . VAL A 1 83 ? 15.176 0.993 -18.006 1.00 83.88 83 VAL A C 1
ATOM 668 O O . VAL A 1 83 ? 15.685 0.702 -19.082 1.00 83.88 83 VAL A O 1
ATOM 671 N N . LYS A 1 84 ? 15.851 0.964 -16.849 1.00 82.56 84 LYS A N 1
ATOM 672 C CA . LYS A 1 84 ? 17.284 0.659 -16.754 1.00 82.56 84 LYS A CA 1
ATOM 673 C C . LYS A 1 84 ? 17.606 -0.776 -17.160 1.00 82.56 84 LYS A C 1
ATOM 675 O O . LYS A 1 84 ? 18.690 -1.027 -17.673 1.00 82.56 84 LYS A O 1
ATOM 680 N N . LYS A 1 85 ? 16.693 -1.714 -16.903 1.00 80.69 85 LYS A N 1
ATOM 681 C CA . LYS A 1 85 ? 16.894 -3.134 -17.201 1.00 80.69 85 LYS A CA 1
ATOM 682 C C . LYS A 1 85 ? 16.644 -3.471 -18.671 1.00 80.69 85 LYS A C 1
ATOM 684 O O . LYS A 1 85 ? 17.458 -4.165 -19.267 1.00 80.69 85 LYS A O 1
ATOM 689 N N . ASP A 1 86 ? 15.530 -3.004 -19.231 1.00 75.19 86 ASP A N 1
ATOM 690 C CA . ASP A 1 86 ? 15.059 -3.422 -20.558 1.00 75.19 86 ASP A CA 1
ATOM 691 C C . ASP A 1 86 ? 15.353 -2.374 -21.660 1.00 75.19 86 ASP A C 1
ATOM 693 O O . ASP A 1 86 ? 15.013 -2.588 -22.822 1.00 75.19 86 ASP A O 1
ATOM 697 N N . ASN A 1 87 ? 15.973 -1.227 -21.324 1.00 67.25 87 ASN A N 1
ATOM 698 C CA . ASN A 1 87 ? 16.240 -0.069 -22.207 1.00 67.25 87 ASN A CA 1
ATOM 699 C C . ASN A 1 87 ? 15.006 0.507 -22.937 1.00 67.25 87 ASN A C 1
ATOM 701 O O . ASN A 1 87 ? 15.124 1.427 -23.747 1.00 67.25 87 ASN A O 1
ATOM 705 N N . LYS A 1 88 ? 13.808 0.003 -22.631 1.00 65.62 88 LYS A N 1
ATOM 706 C CA . LYS A 1 88 ? 12.512 0.513 -23.070 1.00 65.62 88 LYS A CA 1
ATOM 707 C C . LYS A 1 88 ? 11.518 0.391 -21.924 1.00 65.62 88 LYS A C 1
ATOM 709 O O . LYS A 1 88 ? 11.326 -0.690 -21.372 1.00 65.62 88 LYS A O 1
ATOM 714 N N . ILE A 1 89 ? 10.816 1.483 -21.625 1.00 63.16 89 ILE A N 1
ATOM 715 C CA . ILE A 1 89 ? 9.492 1.359 -21.018 1.00 63.16 89 ILE A CA 1
ATOM 716 C C . ILE A 1 89 ? 8.605 0.813 -22.129 1.00 63.16 89 ILE A C 1
ATOM 718 O O . ILE A 1 89 ? 8.405 1.488 -23.133 1.00 63.16 89 ILE A O 1
ATOM 722 N N . SER A 1 90 ? 8.090 -0.408 -21.997 1.00 71.25 90 SER A N 1
ATOM 723 C CA . SER A 1 90 ? 6.918 -0.734 -22.807 1.00 71.25 90 SER A CA 1
ATOM 724 C C . SER A 1 90 ? 5.777 0.136 -22.279 1.00 71.25 90 SER A C 1
ATOM 726 O O . SER A 1 90 ? 5.554 0.116 -21.064 1.00 71.25 90 SER A O 1
ATOM 728 N N . ASP A 1 91 ? 5.060 0.857 -23.141 1.00 78.31 91 ASP A N 1
ATO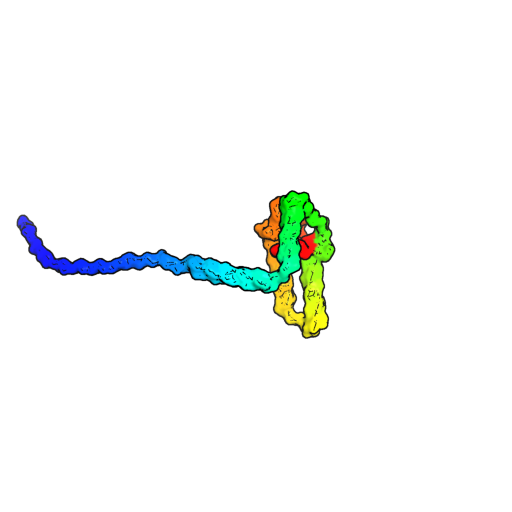M 729 C CA . ASP A 1 91 ? 3.886 1.659 -22.752 1.00 78.31 91 ASP A CA 1
ATOM 730 C C . ASP A 1 91 ? 2.918 0.851 -21.870 1.00 78.31 91 ASP A C 1
ATOM 732 O O . ASP A 1 91 ? 2.342 1.363 -20.914 1.00 78.31 91 ASP A O 1
ATOM 736 N N . SER A 1 92 ? 2.860 -0.467 -22.089 1.00 84.94 92 SER A N 1
ATOM 737 C CA . SER A 1 92 ? 2.089 -1.396 -21.264 1.00 84.94 92 SER A CA 1
ATOM 738 C C . SER A 1 92 ? 2.468 -1.393 -19.775 1.00 84.94 92 SER A C 1
ATOM 740 O O . SER A 1 92 ? 1.593 -1.478 -18.922 1.00 84.94 92 SER A O 1
ATOM 742 N N . CYS A 1 93 ? 3.748 -1.243 -19.420 1.00 86.31 93 CYS A N 1
ATOM 743 C CA . CYS A 1 93 ? 4.183 -1.238 -18.022 1.00 86.31 93 CYS A CA 1
ATOM 744 C C . CYS A 1 93 ? 3.761 0.054 -17.313 1.00 86.31 93 CYS A C 1
ATOM 746 O O . CYS A 1 93 ? 3.347 0.006 -16.155 1.00 86.31 93 CYS A O 1
ATOM 748 N N . ALA A 1 94 ? 3.839 1.191 -18.010 1.00 88.50 94 ALA A N 1
ATOM 749 C CA . ALA A 1 94 ? 3.368 2.471 -17.493 1.00 88.50 94 ALA A CA 1
ATOM 750 C C . ALA A 1 94 ? 1.852 2.428 -17.244 1.00 88.50 94 ALA A C 1
ATOM 752 O O . ALA A 1 94 ? 1.402 2.743 -16.139 1.00 88.50 94 ALA A O 1
ATOM 753 N N . GLU A 1 95 ? 1.079 1.925 -18.210 1.00 92.44 95 GLU A N 1
ATOM 754 C CA . GLU A 1 95 ? -0.371 1.751 -18.069 1.00 92.44 95 GLU A CA 1
ATOM 755 C C . GLU A 1 95 ? -0.737 0.796 -16.924 1.00 92.44 95 GLU A C 1
ATOM 757 O O . GLU A 1 95 ? -1.616 1.108 -16.120 1.00 92.44 95 GLU A O 1
ATOM 762 N N . VAL A 1 96 ? -0.015 -0.321 -16.764 1.00 92.00 96 VAL A N 1
ATOM 763 C CA . VAL A 1 96 ? -0.225 -1.246 -15.637 1.00 92.00 96 VAL A CA 1
ATOM 764 C C . VAL A 1 96 ? 0.026 -0.552 -14.298 1.00 92.00 96 VAL A C 1
ATOM 766 O O . VAL A 1 96 ? -0.800 -0.662 -13.394 1.00 92.00 96 VAL A O 1
ATOM 769 N N . THR A 1 97 ? 1.122 0.199 -14.150 1.00 92.75 97 THR A N 1
ATOM 770 C CA . THR A 1 97 ? 1.397 0.914 -12.889 1.00 92.75 97 THR A CA 1
ATOM 771 C C . THR A 1 97 ? 0.376 2.010 -12.594 1.00 92.75 97 THR A C 1
ATOM 773 O O . THR A 1 97 ? -0.028 2.178 -11.444 1.00 92.75 97 THR A O 1
ATOM 776 N N . LYS A 1 98 ? -0.110 2.712 -13.623 1.00 93.38 98 LYS A N 1
ATOM 777 C CA . LYS A 1 98 ? -1.178 3.709 -13.495 1.00 93.38 98 LYS A CA 1
ATOM 778 C C . LYS A 1 98 ? -2.500 3.064 -13.077 1.00 93.38 98 LYS A C 1
ATOM 780 O O . LYS A 1 98 ? -3.179 3.573 -12.185 1.00 93.38 98 LYS A O 1
ATOM 785 N N . GLY A 1 99 ? -2.839 1.923 -13.678 1.00 95.31 99 GLY A N 1
ATOM 786 C CA . GLY A 1 99 ? -3.993 1.115 -13.295 1.00 95.31 99 GLY A CA 1
ATOM 787 C C . GLY A 1 99 ? -3.895 0.631 -11.851 1.00 95.31 99 GLY A C 1
ATOM 788 O O . GLY A 1 99 ? -4.857 0.767 -11.100 1.00 95.31 99 GLY A O 1
ATOM 789 N N . LEU A 1 100 ? -2.719 0.152 -11.434 1.00 95.44 100 LEU A N 1
ATOM 790 C CA . LEU A 1 100 ? -2.475 -0.317 -10.071 1.00 95.44 100 LEU A CA 1
ATOM 791 C C . LEU A 1 100 ? -2.610 0.807 -9.039 1.00 95.44 100 LEU A C 1
ATOM 793 O O . LEU A 1 100 ? -3.240 0.601 -8.007 1.00 95.44 100 LEU A O 1
ATOM 797 N N . ARG A 1 101 ? -2.101 2.008 -9.338 1.00 95.56 101 ARG A N 1
ATOM 798 C CA . ARG A 1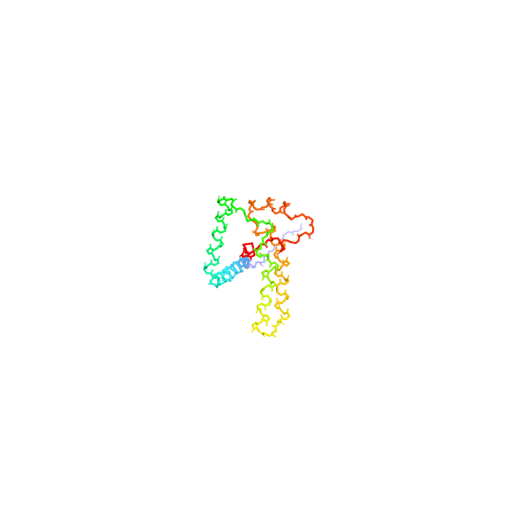 101 ? -2.308 3.199 -8.503 1.00 95.56 101 ARG A CA 1
ATOM 799 C C . ARG A 1 101 ? -3.796 3.510 -8.327 1.00 95.56 101 ARG A C 1
ATOM 801 O O . ARG A 1 101 ? -4.277 3.606 -7.204 1.00 95.56 101 ARG A O 1
ATOM 808 N N . CYS A 1 102 ? -4.536 3.615 -9.433 1.00 95.19 102 CYS A N 1
ATOM 809 C CA . CYS A 1 102 ? -5.969 3.918 -9.391 1.00 95.19 102 CYS A CA 1
ATOM 810 C C . CYS A 1 102 ? -6.769 2.824 -8.666 1.00 95.19 102 CYS A C 1
ATOM 812 O O . CYS A 1 102 ? -7.728 3.116 -7.948 1.00 95.19 102 CYS A O 1
ATOM 814 N N . TYR A 1 103 ? -6.375 1.563 -8.849 1.00 96.31 103 TYR A N 1
ATOM 815 C CA . TYR A 1 103 ? -6.972 0.439 -8.145 1.00 96.31 103 TYR A CA 1
ATOM 816 C C . TYR A 1 103 ? -6.707 0.532 -6.646 1.00 96.31 103 TYR A C 1
ATOM 818 O O . TYR A 1 103 ? -7.649 0.421 -5.870 1.00 96.31 103 TYR A O 1
ATOM 826 N N . PHE A 1 104 ? -5.465 0.803 -6.242 1.00 96.50 104 PHE A N 1
ATOM 827 C CA . PHE A 1 104 ? -5.087 0.962 -4.842 1.00 96.50 104 PHE A CA 1
ATOM 828 C C . PHE A 1 104 ? -5.905 2.057 -4.151 1.00 96.50 104 PHE A C 1
ATOM 830 O O . PHE A 1 104 ? -6.487 1.801 -3.101 1.00 96.50 104 PHE A O 1
ATOM 837 N N . ASP A 1 105 ? -6.039 3.233 -4.769 1.00 94.94 105 ASP A N 1
ATOM 838 C CA . ASP A 1 105 ? -6.802 4.352 -4.196 1.00 94.94 105 ASP A CA 1
ATOM 839 C C . ASP A 1 105 ? -8.267 3.984 -3.901 1.00 94.94 105 ASP A C 1
ATOM 841 O O . ASP A 1 105 ? -8.842 4.434 -2.910 1.00 94.94 105 ASP A O 1
ATOM 845 N N . LYS A 1 106 ? -8.872 3.126 -4.734 1.00 94.12 106 LYS A N 1
ATOM 846 C CA . LYS A 1 106 ? -10.251 2.642 -4.554 1.00 94.12 106 LYS A CA 1
ATOM 847 C C . LYS A 1 106 ? -10.341 1.438 -3.619 1.00 94.12 106 LYS A C 1
ATOM 849 O O . LYS A 1 106 ? -11.282 1.333 -2.835 1.00 94.12 106 LYS A O 1
ATOM 854 N N . ALA A 1 107 ? -9.384 0.520 -3.717 1.00 94.94 107 ALA A N 1
ATOM 855 C CA . ALA A 1 107 ? -9.345 -0.714 -2.945 1.00 94.94 107 ALA A CA 1
ATOM 856 C C . ALA A 1 107 ? -8.978 -0.455 -1.482 1.00 94.94 107 ALA A C 1
ATOM 858 O O . ALA A 1 107 ? -9.441 -1.185 -0.606 1.00 94.94 107 ALA A O 1
ATOM 859 N N . LEU A 1 108 ? -8.203 0.594 -1.196 1.00 94.56 108 LEU A N 1
ATOM 860 C CA . LEU A 1 108 ? -7.742 0.895 0.151 1.00 94.56 108 LEU A CA 1
ATOM 861 C C . LEU A 1 108 ? -8.900 1.029 1.156 1.00 94.56 108 LEU A C 1
ATOM 863 O O . LEU A 1 108 ? -8.977 0.194 2.060 1.00 94.56 108 LEU A O 1
ATOM 867 N N . PRO A 1 109 ? -9.847 1.978 1.004 1.00 93.25 109 PRO A N 1
ATOM 868 C CA . PRO A 1 109 ? -10.979 2.081 1.924 1.00 93.25 109 PRO A CA 1
ATOM 869 C C . PRO A 1 109 ? -11.952 0.895 1.836 1.00 93.25 109 PRO A C 1
ATOM 871 O O . PRO A 1 109 ? -12.681 0.641 2.796 1.00 93.25 109 PRO A O 1
ATOM 874 N N . ALA A 1 110 ? -11.977 0.178 0.707 1.00 92.50 110 ALA A N 1
ATOM 875 C CA . ALA A 1 110 ? -12.927 -0.901 0.455 1.00 92.50 110 ALA A CA 1
ATOM 876 C C . ALA A 1 110 ? -12.516 -2.244 1.084 1.00 92.50 110 ALA A C 1
ATOM 878 O O . ALA A 1 110 ? -13.382 -2.961 1.585 1.00 92.50 110 ALA A O 1
ATOM 879 N N . MET A 1 111 ? -11.226 -2.601 1.048 1.00 93.19 111 MET A N 1
ATOM 880 C CA . MET A 1 111 ? -10.760 -3.935 1.453 1.00 93.19 111 MET A CA 1
ATOM 881 C C . MET A 1 111 ? -9.356 -4.015 2.071 1.00 93.19 111 MET A C 1
ATOM 883 O O . MET A 1 111 ? -9.095 -4.987 2.774 1.00 93.19 111 MET A O 1
ATOM 887 N N . LEU A 1 112 ? -8.457 -3.045 1.858 1.00 94.31 112 LEU A N 1
ATOM 888 C CA . LEU A 1 112 ? -7.054 -3.184 2.302 1.00 94.31 112 LEU A CA 1
ATOM 889 C C . LEU A 1 112 ? -6.795 -2.684 3.735 1.00 94.31 112 LEU A C 1
ATOM 891 O O . LEU A 1 112 ? -5.718 -2.917 4.289 1.00 94.31 112 LEU A O 1
ATOM 895 N N . LEU A 1 113 ? -7.757 -1.984 4.346 1.00 94.25 113 LEU A N 1
ATOM 896 C CA . LEU A 1 113 ? -7.651 -1.470 5.715 1.00 94.25 113 LEU A CA 1
ATOM 897 C C . LEU A 1 113 ? -8.302 -2.404 6.733 1.00 94.25 113 LEU A C 1
ATOM 899 O O . LEU A 1 113 ? -9.487 -2.741 6.638 1.00 94.25 113 LEU A O 1
ATOM 903 N N . TYR A 1 114 ? -7.571 -2.716 7.800 1.00 93.81 114 TYR A N 1
ATOM 904 C CA . TYR A 1 114 ? -8.150 -3.371 8.962 1.00 93.81 114 TYR A CA 1
ATOM 905 C C . TYR A 1 114 ? -9.044 -2.408 9.752 1.00 93.81 114 TYR A C 1
ATOM 907 O O . TYR A 1 114 ? -8.899 -1.185 9.707 1.00 93.81 114 TYR A O 1
ATOM 915 N N . LYS A 1 115 ? -9.958 -2.958 10.564 1.00 91.25 115 LYS A N 1
ATOM 916 C CA . LYS A 1 115 ? -10.937 -2.169 11.342 1.00 91.25 115 LYS A CA 1
ATOM 917 C C . LYS A 1 115 ? -10.300 -1.063 12.195 1.00 91.25 115 LYS A C 1
ATOM 919 O O . LYS A 1 115 ? -10.897 -0.003 12.354 1.00 91.25 115 LYS A O 1
ATOM 924 N N . LYS A 1 116 ? -9.101 -1.303 12.736 1.00 89.81 116 LYS A N 1
ATOM 925 C CA . LYS A 1 116 ? -8.363 -0.335 13.565 1.00 89.81 116 LYS A CA 1
ATOM 926 C C . LYS A 1 116 ? -7.761 0.816 12.743 1.00 89.81 116 LYS A C 1
ATOM 928 O O . LYS A 1 116 ? -7.688 1.932 13.244 1.00 89.81 116 LYS A O 1
ATOM 933 N N . GLU A 1 117 ? -7.401 0.577 11.483 1.00 92.94 117 GLU A N 1
ATOM 934 C CA . GLU A 1 117 ? -6.820 1.584 10.579 1.00 92.94 117 GLU A CA 1
ATOM 935 C C . GLU A 1 117 ? -7.878 2.519 9.975 1.00 92.94 117 GLU A C 1
ATOM 937 O O . GLU A 1 117 ? -7.559 3.632 9.568 1.00 92.94 117 GLU A O 1
ATOM 942 N N . GLN A 1 118 ? -9.154 2.118 9.964 1.00 92.00 118 GLN A N 1
ATOM 943 C CA . GLN A 1 118 ? -10.256 2.919 9.411 1.00 92.00 118 GLN A CA 1
ATOM 944 C C . GLN A 1 118 ? -10.376 4.310 10.050 1.00 92.00 118 GLN A C 1
ATOM 946 O O . GLN A 1 118 ? -10.737 5.278 9.381 1.00 92.00 118 GLN A O 1
ATOM 951 N N . LYS A 1 119 ? -10.076 4.432 11.351 1.00 91.38 119 LYS A N 1
ATOM 952 C CA . LYS A 1 119 ? -10.067 5.736 12.029 1.00 91.38 119 LYS A CA 1
ATOM 953 C C . LYS A 1 119 ? -8.935 6.618 11.500 1.00 91.38 119 LYS A C 1
ATOM 955 O O . LYS A 1 119 ? -9.183 7.765 11.148 1.00 91.38 119 LYS A O 1
ATOM 960 N N . GLN A 1 120 ? -7.734 6.054 11.391 1.00 92.50 120 GLN A N 1
ATOM 961 C CA . GLN A 1 120 ? -6.559 6.751 10.876 1.00 92.50 120 GLN A CA 1
ATOM 962 C C . GLN A 1 120 ? -6.765 7.209 9.428 1.00 92.50 120 GLN A C 1
ATOM 964 O O . GLN A 1 120 ? -6.456 8.348 9.103 1.00 92.50 120 GLN A O 1
ATOM 969 N N . TYR A 1 121 ? -7.365 6.369 8.580 1.00 92.94 121 TYR A N 1
ATOM 970 C CA . TYR A 1 121 ? -7.693 6.737 7.201 1.00 92.94 121 TYR A CA 1
ATOM 971 C C . TYR A 1 121 ? -8.584 7.982 7.123 1.00 92.94 121 TYR A C 1
ATOM 973 O O . TYR A 1 121 ? -8.284 8.898 6.368 1.00 92.94 121 TYR A O 1
ATOM 981 N N . LYS A 1 122 ? -9.646 8.060 7.937 1.00 91.50 122 LYS A N 1
ATOM 982 C CA . LYS A 1 122 ? -10.545 9.231 7.966 1.00 91.50 122 LYS A CA 1
ATOM 983 C C . LYS A 1 122 ? -9.861 10.508 8.463 1.00 91.50 122 LYS A C 1
ATOM 985 O O . LYS A 1 122 ? -10.302 11.609 8.141 1.00 91.50 122 LYS A O 1
ATOM 990 N N . GLU A 1 123 ? -8.841 10.371 9.306 1.00 90.44 123 GLU A N 1
ATOM 991 C CA . GLU A 1 123 ? -8.091 11.506 9.843 1.00 90.44 123 GLU A CA 1
ATOM 992 C C . GLU A 1 123 ? -7.045 12.028 8.852 1.00 90.44 123 GLU A C 1
ATOM 994 O O . GLU A 1 123 ? -6.872 13.247 8.768 1.00 90.44 123 GLU A O 1
ATOM 999 N N . GLU A 1 124 ? -6.407 11.124 8.107 1.00 88.44 124 GLU A N 1
ATOM 1000 C CA . GLU A 1 124 ? -5.308 11.417 7.183 1.00 88.44 124 GLU A CA 1
ATOM 1001 C C . GLU A 1 124 ? -5.803 11.779 5.774 1.00 88.44 124 GLU A C 1
ATOM 1003 O O . GLU A 1 124 ? -5.358 12.758 5.179 1.00 88.44 124 GLU A O 1
ATOM 1008 N N . ILE A 1 125 ? -6.771 11.026 5.243 1.00 88.38 125 ILE A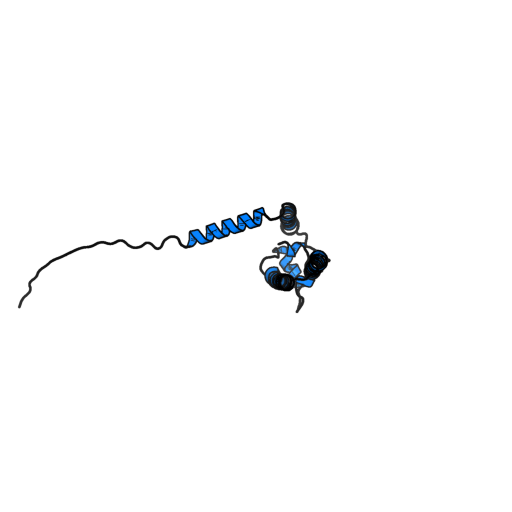 N 1
ATOM 1009 C CA . ILE A 1 125 ? -7.354 11.264 3.922 1.00 88.38 125 ILE A CA 1
ATOM 1010 C C . ILE A 1 125 ? -8.528 12.229 4.072 1.00 88.38 125 ILE A C 1
ATOM 1012 O O . ILE A 1 125 ? -9.681 11.842 4.277 1.00 88.38 125 ILE A O 1
ATOM 1016 N N . LYS A 1 126 ? -8.207 13.522 3.993 1.00 84.25 126 LYS A N 1
ATOM 1017 C CA . LYS A 1 126 ? -9.169 14.629 3.975 1.00 84.25 126 LYS A CA 1
ATOM 1018 C C . LYS A 1 126 ? -9.057 15.390 2.658 1.00 84.25 126 LYS A C 1
ATOM 1020 O O . LYS A 1 126 ? -7.963 15.767 2.249 1.00 84.25 126 LYS A O 1
ATOM 1025 N N . GLY A 1 127 ? -10.195 15.663 2.024 1.00 81.25 127 GLY A N 1
ATOM 1026 C CA . GLY A 1 127 ? -10.238 16.383 0.749 1.00 81.25 127 GLY A CA 1
ATOM 1027 C C . GLY A 1 127 ? -9.801 15.512 -0.430 1.00 81.25 127 GLY A C 1
ATOM 1028 O O . GLY A 1 127 ? -10.228 14.367 -0.533 1.00 81.25 127 GLY A O 1
ATOM 1029 N N . ASP A 1 128 ? -8.967 16.068 -1.310 1.00 82.31 128 ASP A N 1
ATOM 1030 C CA . ASP A 1 128 ? -8.550 15.462 -2.587 1.00 82.31 128 ASP A CA 1
ATOM 1031 C C . ASP A 1 128 ? -7.171 14.772 -2.508 1.00 82.31 128 ASP A C 1
ATOM 1033 O O . ASP A 1 128 ? -6.386 14.765 -3.454 1.00 82.31 128 ASP A O 1
ATOM 1037 N N . VAL A 1 129 ? -6.820 14.223 -1.341 1.00 88.69 129 VAL A N 1
ATOM 1038 C CA . VAL A 1 129 ? -5.547 13.509 -1.160 1.00 88.69 129 VAL A CA 1
ATOM 1039 C C . VAL A 1 129 ? -5.703 12.063 -1.623 1.00 88.69 129 VAL A C 1
ATOM 1041 O O . VAL A 1 129 ? -6.479 11.300 -1.049 1.00 88.69 129 VAL A O 1
ATOM 1044 N N . SER A 1 130 ? -4.945 11.663 -2.647 1.00 92.50 130 SER A N 1
ATOM 1045 C CA . SER A 1 130 ? -4.924 10.271 -3.110 1.00 92.50 130 SER A CA 1
ATOM 1046 C C . SER A 1 130 ? -4.215 9.369 -2.095 1.00 92.50 130 SER A C 1
ATOM 1048 O O . SER A 1 130 ? -3.080 9.666 -1.716 1.00 92.50 130 SER A O 1
ATOM 1050 N N . PRO A 1 131 ? -4.805 8.239 -1.677 1.00 93.44 131 PRO A N 1
ATOM 1051 C CA . PRO A 1 131 ? -4.145 7.353 -0.728 1.00 93.44 131 PRO A CA 1
ATOM 1052 C C . PRO A 1 131 ? -2.779 6.817 -1.181 1.00 93.44 131 PRO A C 1
ATOM 1054 O O . PRO A 1 131 ? -1.908 6.575 -0.342 1.00 93.44 131 PRO A O 1
ATOM 1057 N N . SER A 1 132 ? -2.540 6.689 -2.487 1.00 94.00 132 SER A N 1
ATOM 1058 C CA . SER A 1 132 ? -1.258 6.257 -3.052 1.00 94.00 132 SER A CA 1
ATOM 1059 C C . SER A 1 132 ? -0.069 7.161 -2.690 1.00 94.00 132 SER A C 1
ATOM 1061 O O . SER A 1 132 ? 1.080 6.710 -2.719 1.00 94.00 132 SER A O 1
ATOM 1063 N N . THR A 1 133 ? -0.314 8.423 -2.322 1.00 94.50 133 THR A N 1
ATOM 1064 C CA . THR A 1 133 ? 0.732 9.383 -1.926 1.00 94.50 133 THR A CA 1
ATOM 1065 C C . THR A 1 133 ? 1.004 9.388 -0.423 1.00 94.50 133 THR A C 1
ATOM 1067 O O . THR A 1 133 ? 1.966 10.010 0.018 1.00 94.50 133 THR A O 1
ATOM 1070 N N . VAL A 1 134 ? 0.187 8.689 0.365 1.00 94.56 134 VAL A N 1
ATOM 1071 C CA . VAL A 1 134 ? 0.248 8.691 1.833 1.00 94.56 134 VAL A CA 1
ATOM 1072 C C . VAL A 1 134 ? 0.668 7.326 2.368 1.00 94.56 134 VAL A C 1
ATOM 1074 O O . VAL A 1 134 ? 1.481 7.239 3.289 1.00 94.56 134 VAL A O 1
ATOM 1077 N N . TYR A 1 135 ? 0.122 6.257 1.793 1.00 95.38 135 TYR A N 1
ATOM 1078 C CA . TYR A 1 135 ? 0.336 4.882 2.235 1.00 95.38 135 TYR A CA 1
ATOM 1079 C C . TYR A 1 135 ? 1.586 4.255 1.605 1.00 95.38 135 TYR A C 1
ATOM 1081 O O . TYR A 1 135 ? 2.120 4.762 0.617 1.00 95.38 135 TYR A O 1
ATOM 1089 N N . GLY A 1 136 ? 2.076 3.165 2.206 1.00 94.69 136 GLY A N 1
ATOM 1090 C CA . GLY A 1 136 ? 3.355 2.532 1.870 1.00 94.69 136 GLY A CA 1
ATOM 1091 C C . GLY A 1 136 ? 3.249 1.102 1.338 1.00 94.69 136 GLY A C 1
ATOM 1092 O O . GLY A 1 136 ? 2.196 0.644 0.894 1.00 94.69 136 GLY A O 1
ATOM 1093 N N . ALA A 1 137 ? 4.379 0.392 1.387 1.00 94.38 137 ALA A N 1
ATOM 1094 C CA . ALA A 1 137 ? 4.509 -0.980 0.893 1.00 94.38 137 ALA A CA 1
ATOM 1095 C C . ALA A 1 137 ? 3.632 -1.976 1.663 1.00 94.38 137 ALA A C 1
ATOM 1097 O O . ALA A 1 137 ? 3.167 -2.952 1.084 1.00 94.38 137 ALA A O 1
ATOM 1098 N N . GLU A 1 138 ? 3.410 -1.718 2.952 1.00 93.62 138 GLU A N 1
ATOM 1099 C CA . GLU A 1 138 ? 2.628 -2.556 3.855 1.00 93.62 138 GLU A CA 1
ATOM 1100 C C . GLU A 1 138 ? 1.203 -2.740 3.319 1.00 93.62 138 GLU A C 1
ATOM 1102 O O . GLU A 1 138 ? 0.716 -3.861 3.219 1.00 93.62 138 GLU A O 1
ATOM 1107 N N . HIS A 1 139 ? 0.571 -1.648 2.884 1.00 95.00 139 HIS A N 1
ATOM 1108 C CA . HIS A 1 139 ? -0.779 -1.658 2.319 1.00 95.00 139 HIS A CA 1
ATOM 1109 C C . HIS A 1 139 ? -0.805 -2.087 0.857 1.00 95.00 139 HIS A C 1
ATOM 1111 O O . HIS A 1 139 ? -1.774 -2.704 0.435 1.00 95.00 139 HIS A O 1
ATOM 1117 N N . LEU A 1 140 ? 0.238 -1.772 0.084 1.00 94.44 140 LEU A N 1
ATOM 1118 C CA . LEU A 1 140 ? 0.344 -2.193 -1.317 1.00 94.44 140 LEU A CA 1
ATOM 1119 C C . LEU A 1 140 ? 0.468 -3.716 -1.466 1.00 94.44 140 LEU A C 1
ATOM 1121 O O . LEU A 1 140 ? 0.096 -4.260 -2.500 1.00 94.44 140 LEU A O 1
ATOM 1125 N N . LEU A 1 141 ? 1.036 -4.387 -0.460 1.00 93.31 141 LEU A N 1
ATOM 1126 C CA . LEU A 1 141 ? 1.207 -5.838 -0.452 1.00 93.31 141 LEU A CA 1
ATOM 1127 C C . LEU A 1 141 ? -0.101 -6.597 -0.171 1.00 93.31 141 LEU A C 1
ATOM 1129 O O . LEU A 1 141 ? -0.164 -7.792 -0.470 1.00 93.31 141 LEU A O 1
ATOM 1133 N N . ARG A 1 142 ? -1.087 -5.931 0.438 1.00 91.56 142 ARG A N 1
ATOM 1134 C CA . ARG A 1 142 ? -2.367 -6.526 0.843 1.00 91.56 142 ARG A CA 1
ATOM 1135 C C . ARG A 1 142 ? -3.307 -6.752 -0.339 1.00 91.56 142 ARG A C 1
ATOM 1137 O O . ARG A 1 142 ? -3.235 -5.991 -1.328 1.00 91.56 142 ARG A O 1
#

Organism: Aegilops tauschii subsp. strangulata (NCBI:txid200361)

pLDDT: mean 78.63, std 20.29, range [29.89, 96.5]

Foldseek 3Di:
DDDDDDDDDDDDDDDDDDPDDPVVPVVVVVVVVVVVVVVPDDPVLVVLLVVLCCCCPVVVNDDDKQDPPFLVNVLVVVQVVCCVPVVDDPVVSVVVSVVLQVCLQVCVQVPLDDPSCNVVCVVPDDDPDRRRRMHHPSSSSD

InterPro domains:
  IPR008676 MRG [PTHR10880] (7-142)
  IPR026541 MRG domain [PF05712] (19-142)
  IPR038217 MRG, C-terminal domain superfamily [G3DSA:1.10.274.30] (36-142)